Protein AF-A0A917XSA4-F1 (afdb_monomer_lite)

Sequence (84 aa):
MYCDLHIDNHVPFGDALLEHDNVAVPFAPSSTIIRAAIINSVIALAIASLAEKGITPPVFLSGNVDGADEHNEQLMKKHKELFS

pLDDT: mean 92.23, std 8.07, range [52.22, 98.06]

Secondary structure (DSSP, 8-state):
---S------PPTTS--B--TT-SS-B---HHHHHHHHHHHHHHHHHHHHHHTT-----PPPTTSTTHHHHHHHHHHHTGGG--

Radius of gyration: 19.35 Å; chains: 1; bounding box: 42×41×52 Å

Organism: NCBI:txid1004261

Foldseek 3Di:
DDDPDDDDLPQDPPQADDDDPPDPDGHDGDCVVSVVVVVVVVVVVVCVVCVVVVHHDLDQDDPVDPCRVVSNVVSCVVPVVVVD

Structure (mmCIF, N/CA/C/O backbone):
data_AF-A0A917XSA4-F1
#
_entry.id   AF-A0A917XSA4-F1
#
loop_
_atom_site.group_PDB
_atom_site.id
_atom_site.type_symbol
_atom_site.label_atom_id
_atom_site.label_alt_id
_atom_site.label_comp_id
_atom_site.label_asym_id
_atom_site.label_entity_id
_atom_site.label_seq_id
_atom_site.pdbx_PDB_ins_code
_atom_site.Cartn_x
_atom_site.Cartn_y
_atom_site.Cartn_z
_atom_site.occupancy
_atom_site.B_iso_or_equiv
_atom_site.auth_seq_id
_atom_site.auth_comp_id
_atom_site.auth_asym_id
_atom_site.auth_atom_id
_atom_site.pdbx_PDB_model_num
ATOM 1 N N . MET A 1 1 ? 7.428 -22.683 -0.112 1.00 52.22 1 MET A N 1
ATOM 2 C CA . MET A 1 1 ? 6.836 -21.442 0.425 1.00 52.22 1 MET A CA 1
ATOM 3 C C . MET A 1 1 ? 5.335 -21.622 0.332 1.00 52.22 1 MET A C 1
ATOM 5 O O . MET A 1 1 ? 4.863 -21.882 -0.765 1.00 52.22 1 MET A O 1
ATOM 9 N N . TYR A 1 2 ? 4.630 -21.645 1.459 1.00 81.56 2 TYR A N 1
ATOM 10 C CA . TYR A 1 2 ? 3.182 -21.853 1.495 1.00 81.56 2 TYR A CA 1
ATOM 11 C C . TYR A 1 2 ? 2.558 -20.561 2.014 1.00 81.56 2 TYR A C 1
ATOM 13 O O . TYR A 1 2 ? 2.952 -20.094 3.081 1.00 81.56 2 TYR A O 1
ATOM 21 N N . CYS A 1 3 ? 1.664 -19.956 1.239 1.00 90.25 3 CYS A N 1
ATOM 22 C CA . CYS A 1 3 ? 0.775 -18.910 1.725 1.00 90.25 3 CYS A CA 1
ATOM 23 C C . CYS A 1 3 ? -0.659 -19.307 1.383 1.00 90.25 3 CYS A C 1
ATOM 25 O O . CYS A 1 3 ? -0.892 -19.994 0.388 1.00 90.25 3 CYS A O 1
ATOM 27 N N . ASP A 1 4 ? -1.605 -18.879 2.212 1.00 94.81 4 ASP A N 1
ATOM 28 C CA . ASP A 1 4 ? -3.024 -19.167 1.992 1.00 94.81 4 ASP A CA 1
ATOM 29 C C . ASP A 1 4 ? -3.617 -18.301 0.872 1.00 94.81 4 ASP A C 1
ATOM 31 O O . ASP A 1 4 ? -4.558 -18.710 0.195 1.00 94.81 4 ASP A O 1
ATOM 35 N N . LEU A 1 5 ? -3.051 -17.108 0.650 1.00 92.62 5 LEU A N 1
ATOM 36 C CA . LEU A 1 5 ? -3.475 -16.182 -0.395 1.00 92.62 5 LEU A CA 1
ATOM 37 C C . LEU A 1 5 ? -2.278 -15.458 -1.014 1.00 92.62 5 LEU A C 1
ATOM 39 O O . LEU A 1 5 ? -1.506 -14.795 -0.317 1.00 92.62 5 LEU A O 1
ATOM 43 N N . HIS A 1 6 ? -2.148 -15.560 -2.335 1.00 93.69 6 HIS A N 1
ATOM 44 C CA . HIS A 1 6 ? -1.139 -14.855 -3.117 1.00 93.69 6 HIS A CA 1
ATOM 45 C C . HIS A 1 6 ? -1.791 -13.717 -3.903 1.00 93.69 6 HIS A C 1
ATOM 47 O O . HIS A 1 6 ? -2.736 -13.950 -4.657 1.00 93.69 6 HIS A O 1
ATOM 53 N N . ILE A 1 7 ? -1.270 -12.499 -3.748 1.00 94.50 7 ILE A N 1
ATOM 54 C CA . ILE A 1 7 ? -1.682 -11.343 -4.548 1.00 94.50 7 ILE A CA 1
ATOM 55 C C . ILE A 1 7 ? -0.581 -11.066 -5.566 1.00 94.50 7 ILE A C 1
ATOM 57 O O . ILE A 1 7 ? 0.513 -10.627 -5.206 1.00 94.50 7 ILE A O 1
ATOM 61 N N . ASP A 1 8 ? -0.876 -11.338 -6.835 1.00 94.75 8 ASP A N 1
ATOM 62 C CA . ASP A 1 8 ? 0.015 -11.001 -7.938 1.00 94.75 8 ASP A CA 1
ATOM 63 C C . ASP A 1 8 ? -0.053 -9.491 -8.218 1.00 94.75 8 ASP A C 1
ATOM 65 O O . ASP A 1 8 ? -1.130 -8.917 -8.359 1.00 94.75 8 ASP A O 1
ATOM 69 N N . ASN A 1 9 ? 1.107 -8.836 -8.264 1.00 93.69 9 ASN A N 1
ATOM 70 C CA . ASN A 1 9 ? 1.207 -7.415 -8.607 1.00 93.69 9 ASN A CA 1
ATOM 71 C C . ASN A 1 9 ? 1.359 -7.186 -10.120 1.00 93.69 9 ASN A C 1
ATOM 73 O O . ASN A 1 9 ? 1.378 -6.033 -10.544 1.00 93.69 9 ASN A O 1
ATOM 77 N N . HIS A 1 10 ? 1.474 -8.259 -10.911 1.00 95.31 10 HIS A N 1
ATOM 78 C CA . HIS A 1 10 ? 1.589 -8.250 -12.371 1.00 95.31 10 HIS A CA 1
ATOM 79 C C . HIS A 1 10 ? 2.755 -7.425 -12.930 1.00 95.31 10 HIS A C 1
ATOM 81 O O . HIS A 1 10 ? 2.777 -7.090 -14.114 1.00 95.31 10 HIS A O 1
ATOM 87 N N . VAL A 1 11 ? 3.748 -7.110 -12.099 1.00 95.06 11 VAL A N 1
ATOM 88 C CA . VAL A 1 11 ? 4.953 -6.421 -12.549 1.00 95.06 11 VAL A CA 1
ATOM 89 C C . VAL A 1 11 ? 5.794 -7.387 -13.383 1.00 95.06 11 VAL A C 1
ATOM 91 O O . VAL A 1 11 ? 6.006 -8.528 -12.959 1.00 95.06 11 VAL A O 1
ATOM 94 N N . PRO A 1 12 ? 6.290 -6.960 -14.558 1.00 92.88 12 PRO A N 1
ATOM 95 C CA . PRO A 1 12 ? 7.125 -7.807 -15.391 1.00 92.88 12 PRO A CA 1
ATOM 96 C C . PRO A 1 12 ? 8.413 -8.210 -14.669 1.00 92.88 12 PRO A C 1
ATOM 98 O O . PRO A 1 12 ? 8.905 -7.531 -13.762 1.00 92.88 12 PRO A O 1
ATOM 101 N N . PHE A 1 13 ? 8.988 -9.328 -15.107 1.00 90.50 13 PHE A N 1
ATOM 102 C CA . PHE A 1 13 ? 10.274 -9.785 -14.603 1.00 90.50 13 PHE A CA 1
ATOM 103 C C . PHE A 1 13 ? 11.336 -8.684 -14.758 1.00 90.50 13 PHE A C 1
ATOM 105 O O . PHE A 1 13 ? 11.462 -8.084 -15.821 1.00 90.50 13 PHE A O 1
ATOM 112 N N . GLY A 1 14 ? 12.093 -8.425 -13.691 1.00 91.12 14 GLY A N 1
ATOM 113 C CA . GLY A 1 14 ? 13.093 -7.355 -13.644 1.00 91.12 14 GLY A CA 1
ATOM 114 C C . GLY A 1 14 ? 12.602 -6.024 -13.064 1.00 91.12 14 GLY A C 1
ATOM 115 O O . GLY A 1 14 ? 13.448 -5.193 -12.761 1.00 91.12 14 GLY A O 1
ATOM 116 N N . ASP A 1 15 ? 11.288 -5.842 -12.848 1.00 95.00 15 ASP A N 1
ATOM 117 C CA . ASP A 1 15 ? 10.693 -4.609 -12.294 1.00 95.00 15 ASP A CA 1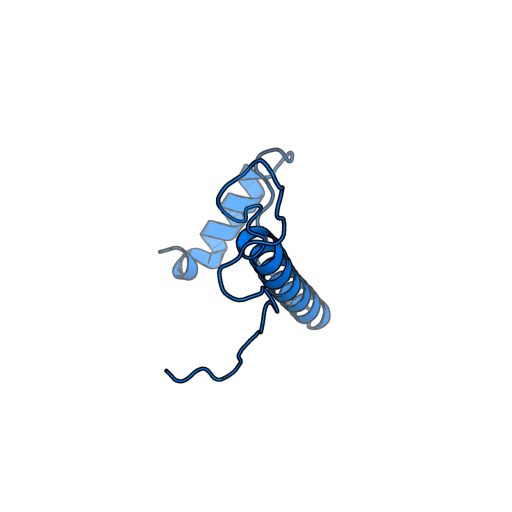
ATOM 118 C C . ASP A 1 15 ? 11.209 -3.339 -12.987 1.00 95.00 15 ASP A C 1
ATOM 120 O O . ASP A 1 15 ? 11.747 -2.428 -12.366 1.00 95.00 15 ASP A O 1
ATOM 124 N N . ALA A 1 16 ? 11.067 -3.299 -14.307 1.00 94.94 16 ALA A N 1
ATOM 125 C CA . ALA A 1 16 ? 11.381 -2.139 -15.122 1.00 94.94 16 ALA A CA 1
ATOM 126 C C . ALA A 1 16 ? 10.322 -2.014 -16.215 1.00 94.94 16 ALA A C 1
ATOM 128 O O . ALA A 1 16 ? 10.009 -2.993 -16.892 1.00 94.94 16 ALA A O 1
ATOM 129 N N . LEU A 1 17 ? 9.729 -0.828 -16.343 1.00 95.06 17 LEU A N 1
ATOM 130 C CA . LEU A 1 17 ? 8.612 -0.593 -17.258 1.00 95.06 17 LEU A CA 1
ATOM 131 C C . LEU A 1 17 ? 9.004 0.176 -18.516 1.00 95.06 17 LEU A C 1
ATOM 133 O O . LEU A 1 17 ? 8.240 0.175 -19.479 1.00 95.06 17 LEU A O 1
ATOM 137 N N . LEU A 1 18 ? 10.144 0.869 -18.497 1.00 96.00 18 LEU A N 1
ATOM 138 C CA . LEU A 1 18 ? 10.551 1.776 -19.563 1.00 96.00 18 LEU A CA 1
ATOM 139 C C . LEU A 1 18 ? 11.939 1.429 -20.095 1.00 96.00 18 LEU A C 1
ATOM 141 O O . LEU A 1 18 ? 12.836 1.042 -19.345 1.00 96.00 18 LEU A O 1
ATOM 145 N N . GLU A 1 19 ? 12.108 1.654 -21.393 1.00 96.69 19 GLU A N 1
ATOM 146 C CA . GLU A 1 19 ? 13.367 1.544 -22.124 1.00 96.69 19 GLU A CA 1
ATOM 147 C C . GLU A 1 19 ? 13.609 2.833 -22.918 1.00 96.69 19 GLU A C 1
ATOM 149 O O . GLU A 1 19 ? 12.678 3.594 -23.198 1.00 96.69 19 GLU A O 1
ATOM 154 N N . HIS A 1 20 ? 14.867 3.104 -23.259 1.00 96.94 20 HIS A N 1
ATOM 155 C CA . HIS A 1 20 ? 15.251 4.265 -24.056 1.00 96.94 20 HIS A CA 1
ATOM 156 C C . HIS A 1 20 ? 16.549 3.968 -24.815 1.00 96.94 20 HIS A C 1
ATOM 158 O O . HIS A 1 20 ? 17.506 3.509 -24.201 1.00 96.94 20 HIS A O 1
ATOM 164 N N . ASP A 1 21 ? 16.628 4.305 -26.106 1.00 97.62 21 ASP A N 1
ATOM 165 C CA . ASP A 1 21 ? 17.749 3.921 -26.991 1.00 97.62 21 ASP A CA 1
ATOM 166 C C . ASP A 1 21 ? 19.136 4.336 -26.468 1.00 97.62 21 ASP A C 1
ATOM 168 O O . ASP A 1 21 ? 20.121 3.619 -26.623 1.00 97.62 21 ASP A O 1
ATOM 172 N N . ASN A 1 22 ? 19.215 5.495 -25.809 1.00 97.81 22 ASN A N 1
ATOM 173 C CA . ASN A 1 22 ? 20.458 6.014 -25.222 1.00 97.81 22 ASN A CA 1
ATOM 174 C C . ASN A 1 22 ? 20.741 5.525 -23.784 1.00 97.81 22 ASN A C 1
ATOM 176 O O . ASN A 1 22 ? 21.675 6.017 -23.152 1.00 97.81 22 ASN A O 1
ATOM 180 N N . VAL A 1 23 ? 19.932 4.618 -23.230 1.00 96.75 23 VAL A N 1
ATOM 181 C CA . VAL A 1 23 ? 20.083 4.086 -21.867 1.00 96.75 23 VAL A CA 1
ATOM 182 C C . VAL A 1 23 ? 20.274 2.576 -21.950 1.00 96.75 23 VAL A C 1
ATOM 184 O O . VAL A 1 23 ? 19.414 1.851 -22.426 1.00 96.75 23 VAL A O 1
ATOM 187 N N . ALA A 1 24 ? 21.412 2.089 -21.455 1.00 96.00 24 ALA A N 1
ATOM 188 C CA . ALA A 1 24 ? 21.809 0.689 -21.621 1.00 96.00 24 ALA A CA 1
ATOM 189 C C . ALA A 1 24 ? 20.970 -0.322 -20.814 1.00 96.00 24 ALA A C 1
ATOM 191 O O . ALA A 1 24 ? 21.104 -1.525 -21.028 1.00 96.00 24 ALA A O 1
ATOM 192 N N . VAL A 1 25 ? 20.159 0.142 -19.859 1.00 95.56 25 VAL A N 1
ATOM 193 C CA . VAL A 1 25 ? 19.365 -0.711 -18.966 1.00 95.56 25 VAL A CA 1
ATOM 194 C C . VAL A 1 25 ? 17.925 -0.196 -18.847 1.00 95.56 25 VAL A C 1
ATOM 196 O O . VAL A 1 25 ? 17.729 1.020 -18.769 1.00 95.56 25 VAL A O 1
ATOM 199 N N . PRO A 1 26 ? 16.920 -1.088 -18.787 1.00 94.75 26 PRO A N 1
ATOM 200 C CA . PRO A 1 26 ? 15.545 -0.716 -18.463 1.00 94.75 26 PRO A CA 1
ATOM 201 C C . PRO A 1 26 ? 15.435 -0.031 -17.091 1.00 94.75 26 PRO A C 1
ATOM 203 O O . PRO A 1 26 ? 16.226 -0.293 -16.182 1.00 94.75 26 PRO A O 1
ATOM 206 N N . PHE A 1 27 ? 14.448 0.849 -16.928 1.00 95.69 27 PHE A N 1
ATOM 207 C CA . PHE A 1 27 ? 14.254 1.646 -15.713 1.00 95.69 27 PHE A CA 1
ATOM 208 C C . PHE A 1 27 ? 12.767 1.832 -15.368 1.00 95.69 27 PHE A C 1
ATOM 210 O O . PHE A 1 27 ? 11.882 1.228 -15.975 1.00 95.69 27 PHE A O 1
ATOM 217 N N . ALA A 1 28 ? 12.501 2.672 -14.362 1.00 96.19 28 ALA A N 1
ATOM 218 C CA . ALA A 1 28 ? 11.178 2.925 -13.789 1.00 96.19 28 ALA A CA 1
ATOM 219 C C . ALA A 1 28 ? 10.539 1.666 -13.161 1.00 96.19 28 ALA A C 1
ATOM 221 O O . ALA A 1 28 ? 9.558 1.140 -13.696 1.00 96.19 28 ALA A O 1
ATOM 222 N N . PRO A 1 29 ? 11.075 1.187 -12.019 1.00 96.69 29 PRO A N 1
ATOM 223 C CA . PRO A 1 29 ? 10.425 0.138 -11.246 1.00 96.69 29 PRO A CA 1
ATOM 224 C C . PRO A 1 29 ? 9.059 0.595 -10.748 1.00 96.69 29 PRO A C 1
ATOM 226 O O . PRO A 1 29 ? 8.877 1.730 -10.304 1.00 96.69 29 PRO A O 1
ATOM 229 N N . SER A 1 30 ? 8.095 -0.313 -10.801 1.00 96.25 30 SER A N 1
ATOM 230 C CA . SER A 1 30 ? 6.698 -0.054 -10.445 1.00 96.25 30 SER A CA 1
ATOM 231 C C . SER A 1 30 ? 6.220 -0.880 -9.262 1.00 96.25 30 SER A C 1
ATOM 233 O O . SER A 1 30 ? 5.213 -0.523 -8.643 1.00 96.25 30 SER A O 1
ATOM 235 N N . SER A 1 31 ? 6.954 -1.936 -8.889 1.00 96.81 31 SER A N 1
ATOM 236 C CA . SER A 1 31 ? 6.526 -2.855 -7.835 1.00 96.81 31 SER A CA 1
ATOM 237 C C . SER A 1 31 ? 6.278 -2.159 -6.506 1.00 96.81 31 SER A C 1
ATOM 239 O O . SER A 1 31 ? 5.300 -2.489 -5.842 1.00 96.81 31 SER A O 1
ATOM 241 N N . THR A 1 32 ? 7.072 -1.154 -6.135 1.00 96.69 32 THR A N 1
ATOM 242 C CA . THR A 1 32 ? 6.858 -0.384 -4.901 1.00 96.69 32 THR A CA 1
ATOM 243 C C . THR A 1 32 ? 5.500 0.310 -4.892 1.00 96.69 32 THR A C 1
ATOM 245 O O . THR A 1 32 ? 4.737 0.158 -3.939 1.00 96.69 32 THR A O 1
ATOM 248 N N . ILE A 1 33 ? 5.174 1.049 -5.954 1.00 96.88 33 ILE A N 1
ATOM 249 C CA . ILE A 1 33 ? 3.944 1.848 -6.021 1.00 96.88 33 ILE A CA 1
ATOM 250 C C . ILE A 1 33 ? 2.729 0.925 -6.130 1.00 96.88 33 ILE A C 1
ATOM 252 O O . ILE A 1 33 ? 1.746 1.113 -5.413 1.00 96.88 33 ILE A O 1
ATOM 256 N N . ILE A 1 34 ? 2.816 -0.113 -6.965 1.00 97.25 34 ILE A N 1
ATOM 257 C CA . ILE A 1 34 ? 1.733 -1.08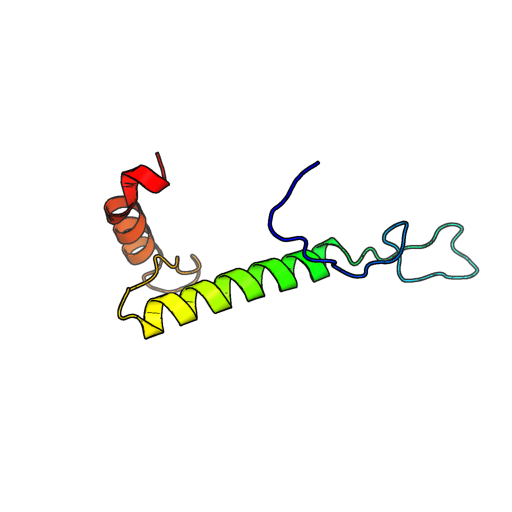5 -7.142 1.00 97.25 34 ILE A CA 1
ATOM 258 C C . ILE A 1 34 ? 1.481 -1.851 -5.840 1.00 97.25 34 ILE A C 1
ATOM 260 O O . ILE A 1 34 ? 0.337 -1.960 -5.402 1.00 97.25 34 ILE A O 1
ATOM 264 N N . ARG A 1 35 ? 2.529 -2.328 -5.158 1.00 97.00 35 ARG A N 1
ATOM 265 C CA . ARG A 1 35 ? 2.379 -3.022 -3.868 1.00 97.00 35 ARG A CA 1
ATOM 266 C C . ARG A 1 35 ? 1.832 -2.100 -2.783 1.00 97.00 35 ARG A C 1
ATOM 268 O O . ARG A 1 35 ? 0.985 -2.541 -2.013 1.00 97.00 35 ARG A O 1
ATOM 275 N N . ALA A 1 36 ? 2.258 -0.837 -2.733 1.00 97.81 36 ALA A N 1
ATOM 276 C CA . ALA A 1 36 ? 1.704 0.140 -1.797 1.00 97.81 36 ALA A CA 1
ATOM 277 C C . ALA A 1 36 ? 0.201 0.358 -2.037 1.00 97.81 36 ALA A C 1
ATOM 279 O O . ALA A 1 36 ? -0.583 0.343 -1.089 1.00 97.81 36 ALA A O 1
ATOM 280 N N . ALA A 1 37 ? -0.218 0.484 -3.300 1.00 97.88 37 ALA A N 1
ATOM 281 C CA . ALA A 1 37 ? -1.629 0.599 -3.659 1.00 97.88 37 ALA A CA 1
ATOM 282 C C . ALA A 1 37 ? -2.431 -0.654 -3.270 1.00 97.88 37 ALA A C 1
ATOM 284 O O . ALA A 1 37 ? -3.514 -0.532 -2.694 1.00 97.88 37 ALA A O 1
ATOM 285 N N . ILE A 1 38 ? -1.889 -1.851 -3.521 1.00 97.88 38 ILE A N 1
ATOM 286 C CA . ILE A 1 38 ? -2.504 -3.127 -3.122 1.00 97.88 38 ILE A CA 1
ATOM 287 C C . ILE A 1 38 ? -2.694 -3.182 -1.603 1.00 97.88 38 ILE A C 1
ATOM 289 O O . ILE A 1 38 ? -3.804 -3.426 -1.136 1.00 97.88 38 ILE A O 1
ATOM 293 N N . ILE A 1 39 ? -1.640 -2.919 -0.826 1.00 97.69 39 ILE A N 1
ATOM 294 C CA . ILE A 1 39 ? -1.688 -2.982 0.642 1.00 97.69 39 ILE A CA 1
ATOM 295 C C . ILE A 1 39 ? -2.694 -1.967 1.191 1.00 97.69 39 ILE A C 1
ATOM 297 O O . ILE A 1 39 ? -3.536 -2.327 2.013 1.00 97.69 39 ILE A O 1
ATOM 301 N N . ASN A 1 40 ? -2.673 -0.731 0.689 1.00 97.19 40 ASN A N 1
ATOM 302 C CA . ASN A 1 40 ? -3.638 0.290 1.094 1.00 97.19 40 ASN A CA 1
ATOM 303 C C . ASN A 1 40 ? -5.079 -0.119 0.760 1.00 97.19 40 ASN A C 1
ATOM 305 O O . ASN A 1 40 ? -5.977 0.112 1.566 1.00 97.19 40 ASN A O 1
ATOM 309 N N . SER A 1 41 ? -5.303 -0.778 -0.380 1.00 97.81 41 SER A N 1
ATOM 310 C CA . SER A 1 41 ? -6.629 -1.275 -0.772 1.00 97.81 41 SER A CA 1
ATOM 311 C C . SER A 1 41 ? -7.124 -2.391 0.153 1.00 97.81 41 SER A C 1
ATOM 313 O O . SER A 1 41 ? -8.280 -2.376 0.572 1.00 97.81 41 SER A O 1
ATOM 315 N N . VAL A 1 42 ? -6.250 -3.333 0.522 1.00 97.62 42 VAL A N 1
ATOM 316 C CA . VAL A 1 42 ? -6.574 -4.411 1.474 1.00 97.62 42 VAL A CA 1
ATOM 317 C C . VAL A 1 42 ? -6.921 -3.837 2.849 1.00 97.62 42 VAL A C 1
ATOM 319 O O . VAL A 1 42 ? -7.931 -4.221 3.438 1.00 97.62 42 VAL A O 1
ATOM 322 N N . ILE A 1 43 ? -6.124 -2.887 3.346 1.00 96.88 43 ILE A N 1
ATOM 323 C CA . ILE A 1 43 ? -6.374 -2.217 4.629 1.00 96.88 43 ILE A CA 1
ATOM 324 C C . ILE A 1 43 ? -7.700 -1.448 4.586 1.00 96.88 43 ILE A C 1
ATOM 326 O O . ILE A 1 43 ? -8.500 -1.565 5.513 1.00 96.88 43 ILE A O 1
ATOM 330 N N . ALA A 1 44 ? -7.972 -0.713 3.505 1.00 97.44 44 ALA A N 1
ATOM 331 C CA . ALA A 1 44 ? -9.224 0.022 3.337 1.00 97.44 44 ALA A CA 1
ATOM 332 C C . ALA A 1 44 ? -10.445 -0.911 3.357 1.00 97.44 44 ALA A C 1
ATOM 334 O O . ALA A 1 44 ? -11.415 -0.640 4.068 1.00 97.44 44 ALA A O 1
ATOM 335 N N . LEU A 1 45 ? -10.377 -2.041 2.645 1.00 97.62 45 LEU A N 1
ATOM 336 C CA . LEU A 1 45 ? -11.437 -3.050 2.654 1.00 97.62 45 LEU A CA 1
ATOM 337 C C . LEU A 1 45 ? -11.645 -3.646 4.053 1.00 97.62 45 LEU A C 1
ATOM 339 O O . LEU A 1 45 ? -12.787 -3.823 4.481 1.00 97.62 45 LEU A O 1
ATOM 343 N N . ALA A 1 46 ? -10.564 -3.929 4.782 1.00 97.06 46 ALA A N 1
ATOM 344 C CA . ALA A 1 46 ? -10.642 -4.442 6.147 1.00 97.06 46 ALA A CA 1
ATOM 345 C C . ALA A 1 46 ? -11.305 -3.435 7.101 1.00 97.06 46 ALA A C 1
ATOM 347 O O . ALA A 1 46 ? -12.198 -3.808 7.861 1.00 97.06 46 ALA A O 1
ATOM 348 N N . ILE A 1 47 ? -10.920 -2.158 7.025 1.00 96.88 47 ILE A N 1
ATOM 349 C CA . ILE A 1 47 ? -11.512 -1.061 7.807 1.00 96.88 47 ILE A CA 1
ATOM 350 C C . ILE A 1 47 ? -13.013 -0.948 7.525 1.00 96.88 47 ILE A C 1
ATOM 352 O O . ILE A 1 47 ? -13.806 -0.943 8.467 1.00 96.88 47 ILE A O 1
ATOM 356 N N . ALA A 1 48 ? -13.410 -0.908 6.249 1.00 97.69 48 ALA A N 1
ATOM 357 C CA . ALA A 1 48 ? -14.817 -0.835 5.854 1.00 97.69 48 ALA A CA 1
ATOM 358 C C . ALA A 1 48 ? -15.612 -2.045 6.370 1.00 97.69 48 ALA A C 1
ATOM 360 O O . ALA A 1 48 ? -16.649 -1.881 7.008 1.00 97.69 48 ALA A O 1
ATOM 361 N N . SER A 1 49 ? -15.065 -3.252 6.203 1.00 98.06 49 SER A N 1
ATOM 362 C CA . SER A 1 49 ? -15.694 -4.497 6.662 1.00 98.06 49 SER A CA 1
ATOM 363 C C . SER A 1 49 ? -15.875 -4.555 8.184 1.00 98.06 49 SER A C 1
ATOM 365 O O . SER A 1 49 ? -16.821 -5.170 8.675 1.00 98.06 49 SER A O 1
ATOM 367 N N . LEU A 1 50 ? -14.957 -3.964 8.958 1.00 96.88 50 LEU A N 1
ATOM 368 C CA . LEU A 1 50 ? -15.093 -3.844 10.414 1.00 96.88 50 LEU A CA 1
ATOM 369 C C . LEU A 1 50 ? -16.180 -2.830 10.782 1.00 96.88 50 LEU A C 1
ATOM 371 O O . LEU A 1 50 ? -17.026 -3.128 11.627 1.00 96.88 50 LEU A O 1
ATOM 375 N N . ALA A 1 51 ? -16.197 -1.677 10.110 1.00 96.50 51 ALA A N 1
ATOM 376 C CA . ALA A 1 51 ? -17.193 -0.635 10.336 1.00 96.50 51 ALA A CA 1
ATOM 377 C C . ALA A 1 51 ? -18.621 -1.124 10.034 1.00 96.50 51 ALA A C 1
ATOM 379 O O . ALA A 1 51 ? -19.525 -0.897 10.837 1.00 96.50 51 ALA A O 1
ATOM 380 N N . GLU A 1 52 ? -18.819 -1.873 8.946 1.00 98.00 52 GLU A N 1
ATOM 381 C CA . GLU A 1 52 ? -20.104 -2.503 8.594 1.00 98.00 52 GLU A CA 1
ATOM 382 C C . GLU A 1 52 ? -20.603 -3.488 9.662 1.00 98.00 52 GLU A C 1
ATOM 384 O O . GLU A 1 52 ? -21.805 -3.683 9.827 1.00 98.00 52 GLU A O 1
ATOM 389 N N . LYS A 1 53 ? -19.687 -4.079 10.436 1.00 97.94 53 LYS A N 1
ATOM 390 C CA . LYS A 1 53 ? -19.998 -4.969 11.565 1.00 97.94 53 LYS A CA 1
ATOM 391 C C . LYS A 1 53 ? -20.201 -4.218 12.886 1.00 97.94 53 LYS A C 1
ATOM 393 O O . LYS A 1 53 ? -20.324 -4.855 13.929 1.00 97.94 53 LYS A O 1
ATOM 398 N N . GLY A 1 54 ? -20.205 -2.883 12.869 1.00 97.00 54 GLY A N 1
ATOM 399 C CA . GLY A 1 54 ? -20.306 -2.046 14.067 1.00 97.00 54 GLY A CA 1
ATOM 400 C C . GLY A 1 54 ? -19.039 -2.032 14.929 1.00 97.00 54 GLY A C 1
ATOM 401 O O . GLY A 1 54 ? -19.085 -1.584 16.074 1.00 97.00 54 GLY A O 1
ATOM 402 N N . ILE A 1 55 ? -17.908 -2.519 14.409 1.00 95.00 55 ILE A N 1
ATOM 403 C CA . ILE A 1 55 ? -16.617 -2.495 15.102 1.00 95.00 55 ILE A CA 1
ATOM 404 C C . ILE A 1 55 ? -15.872 -1.230 14.683 1.00 95.00 55 ILE A C 1
ATOM 406 O O . ILE A 1 55 ? -15.634 -1.014 13.499 1.00 95.00 55 ILE A O 1
ATOM 410 N N . THR A 1 56 ? -15.456 -0.407 15.646 1.00 91.31 56 THR A N 1
ATOM 411 C CA . THR A 1 56 ? -14.602 0.758 15.374 1.00 91.31 56 THR A CA 1
ATOM 412 C C . THR A 1 56 ? -13.157 0.306 15.124 1.00 91.31 56 THR A C 1
ATOM 414 O O . THR A 1 56 ? -12.518 -0.178 16.065 1.00 91.31 56 THR A O 1
ATOM 417 N N . PRO A 1 57 ? -12.617 0.450 13.899 1.00 90.94 57 PRO A N 1
ATOM 418 C CA . PRO A 1 57 ? -11.258 0.027 13.593 1.00 90.94 57 PRO A CA 1
ATOM 419 C C . PRO A 1 57 ? -10.223 1.002 14.182 1.00 90.94 57 PRO A C 1
ATOM 421 O O . PRO A 1 57 ? -10.465 2.212 14.214 1.00 90.94 57 PRO A O 1
ATOM 424 N N . PRO A 1 58 ? -9.055 0.508 14.628 1.00 89.62 58 PRO A N 1
ATOM 425 C CA . PRO A 1 58 ? -8.001 1.351 15.173 1.00 89.62 58 PRO A CA 1
ATOM 426 C C . PRO A 1 58 ? -7.204 2.025 14.048 1.00 89.62 58 PRO A C 1
ATOM 428 O O . PRO A 1 58 ? -6.205 1.491 13.573 1.00 89.62 58 PRO A O 1
ATOM 431 N N . VAL A 1 59 ? -7.652 3.203 13.613 1.00 92.69 59 VAL A N 1
ATOM 432 C CA . VAL A 1 59 ? -7.011 3.977 12.539 1.00 92.69 59 VAL A CA 1
ATOM 433 C C . VAL A 1 59 ? -6.325 5.208 13.122 1.00 92.69 59 VAL A C 1
ATOM 435 O O . VAL A 1 59 ? -6.965 6.009 13.805 1.00 92.69 59 VAL A O 1
ATOM 438 N N . PHE A 1 60 ? -5.029 5.361 12.845 1.00 91.81 60 PHE A N 1
ATOM 439 C CA . PHE A 1 60 ? -4.270 6.550 13.224 1.00 91.81 60 PHE A CA 1
ATOM 440 C C . PHE A 1 60 ? -4.628 7.746 12.339 1.00 91.81 60 PHE A C 1
ATOM 442 O O . PHE A 1 60 ? -4.842 7.608 11.133 1.00 91.81 60 PHE A O 1
ATOM 449 N N . LEU A 1 61 ? -4.631 8.930 12.941 1.00 91.81 61 LEU A N 1
ATOM 450 C CA . LEU A 1 61 ? -4.644 10.191 12.217 1.00 91.81 61 LEU A CA 1
ATOM 451 C C . LEU A 1 61 ? -3.215 10.570 11.828 1.00 91.81 61 LEU A C 1
ATOM 453 O O . LEU A 1 61 ? -2.264 10.350 12.581 1.00 91.81 61 LEU A O 1
ATOM 457 N N . SER A 1 62 ? -3.063 11.152 10.641 1.00 90.38 62 SER A N 1
ATOM 458 C CA . SER A 1 62 ? -1.790 11.738 10.221 1.00 90.38 62 SER A CA 1
ATOM 459 C C . SER A 1 62 ? -1.421 12.895 11.152 1.00 90.38 62 SER A C 1
ATOM 461 O O . SER A 1 62 ? -2.280 13.700 11.494 1.00 90.38 62 SER A O 1
ATOM 463 N N . GLY A 1 63 ? -0.145 13.008 11.530 1.00 86.12 63 GLY A N 1
ATOM 464 C CA . GLY A 1 63 ? 0.326 13.995 12.515 1.00 86.12 63 GLY A CA 1
ATOM 465 C C . GLY A 1 63 ? 0.169 15.465 12.103 1.00 86.12 63 GLY A C 1
ATOM 466 O O . GLY A 1 63 ? 0.384 16.354 12.913 1.00 86.12 63 GLY A O 1
ATOM 467 N N . ASN A 1 64 ? -0.203 15.738 10.852 1.00 89.94 64 ASN A N 1
ATOM 468 C CA . ASN A 1 64 ? -0.538 17.081 10.375 1.00 89.94 64 ASN A CA 1
ATOM 469 C C . ASN A 1 64 ? -2.026 17.446 10.541 1.00 89.94 64 ASN A C 1
ATOM 471 O O . ASN A 1 64 ? -2.434 18.509 10.079 1.00 89.94 64 ASN A O 1
ATOM 475 N N . VAL A 1 65 ? -2.837 16.563 11.125 1.00 90.81 65 VAL A N 1
ATOM 476 C CA . VAL A 1 65 ? -4.255 16.800 11.408 1.00 90.81 65 VAL A CA 1
ATOM 477 C C . VAL A 1 65 ? -4.395 17.311 12.839 1.00 90.81 65 VAL A C 1
ATOM 479 O O . VAL A 1 65 ? -3.830 16.735 13.767 1.00 90.81 65 VAL A O 1
ATOM 482 N N . ASP A 1 66 ? -5.181 18.369 13.028 1.00 92.88 66 ASP A N 1
ATOM 483 C CA . ASP A 1 66 ? -5.488 18.883 14.363 1.00 92.88 66 ASP A CA 1
ATOM 484 C C . ASP A 1 66 ? -6.126 17.787 15.235 1.00 92.88 66 ASP A C 1
ATOM 486 O O . ASP A 1 66 ? -7.071 17.111 14.825 1.00 92.88 66 ASP A O 1
ATOM 490 N N . GLY A 1 67 ? -5.590 17.595 16.444 1.00 91.00 67 GLY A N 1
ATOM 491 C CA . GLY A 1 67 ? -6.029 16.544 17.371 1.00 91.00 67 GLY A CA 1
ATOM 492 C C . GLY A 1 67 ? -5.466 15.144 17.087 1.00 91.00 67 GLY A C 1
ATOM 493 O O . GLY A 1 67 ? -5.850 14.1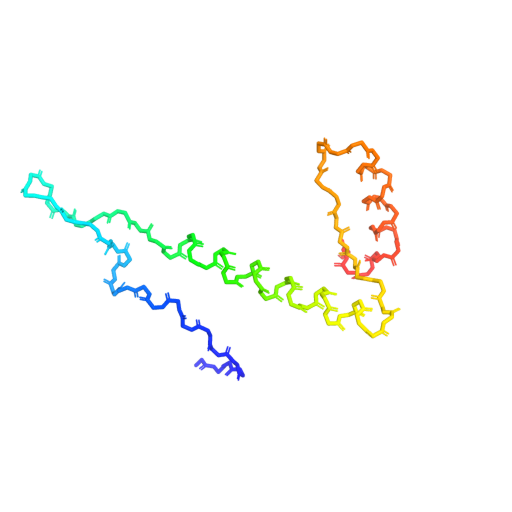92 17.770 1.00 91.00 67 GLY A O 1
ATOM 494 N N . ALA A 1 68 ? -4.548 14.990 16.122 1.00 91.88 68 ALA A N 1
ATOM 495 C CA . ALA A 1 68 ? -3.938 13.696 15.810 1.00 91.88 68 ALA A CA 1
ATOM 496 C C . ALA A 1 68 ? -3.197 13.084 17.005 1.00 91.88 68 ALA A C 1
ATOM 498 O O . ALA A 1 68 ? -3.359 11.893 17.259 1.00 91.88 68 ALA A O 1
ATOM 499 N N . ASP A 1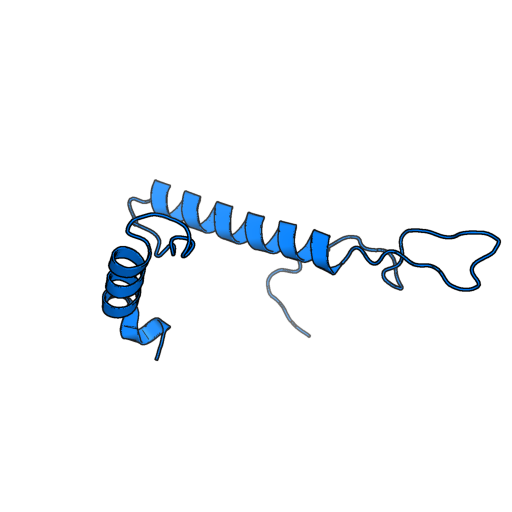 69 ? -2.441 13.883 17.759 1.00 91.69 69 ASP A N 1
ATOM 500 C CA . ASP A 1 69 ? -1.661 13.394 18.902 1.00 91.69 69 ASP A CA 1
ATOM 501 C C . ASP A 1 69 ? -2.562 12.780 19.982 1.00 91.69 69 ASP A C 1
ATOM 503 O O . ASP A 1 69 ? -2.354 11.638 20.392 1.00 91.69 69 ASP A O 1
ATOM 507 N N . GLU A 1 70 ? -3.623 13.487 20.383 1.00 93.56 70 GLU A N 1
ATOM 508 C CA . GLU A 1 70 ? -4.564 13.018 21.407 1.00 93.56 70 GLU A CA 1
ATOM 509 C C . GLU A 1 70 ? -5.295 11.740 20.972 1.00 93.56 70 GLU A C 1
ATOM 511 O O . GLU A 1 70 ? -5.389 10.780 21.743 1.00 93.56 70 GLU A O 1
ATOM 516 N N . HIS A 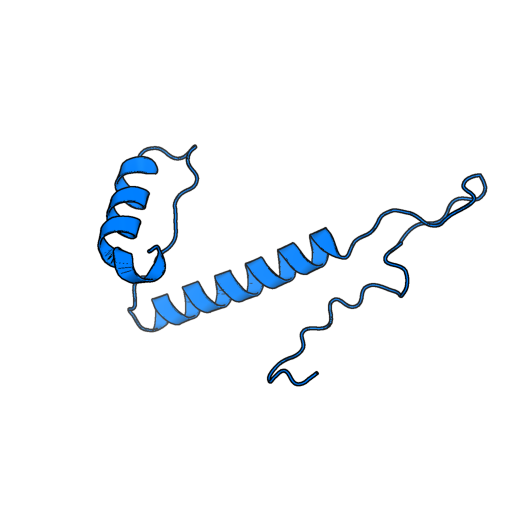1 71 ? -5.785 11.699 19.728 1.00 91.94 71 HIS A N 1
ATOM 517 C CA . HIS A 1 71 ? -6.451 10.523 19.159 1.00 91.94 71 HIS A CA 1
ATOM 518 C C . HIS A 1 71 ? -5.504 9.319 19.082 1.00 91.94 71 HIS A C 1
ATOM 520 O O . HIS A 1 71 ? -5.845 8.221 19.530 1.00 91.94 71 HIS A O 1
ATOM 526 N N . ASN A 1 72 ? -4.297 9.525 18.551 1.00 92.44 72 ASN A N 1
ATOM 527 C CA . ASN A 1 72 ? -3.303 8.472 18.365 1.00 92.44 72 ASN A CA 1
ATOM 528 C C . ASN A 1 72 ? -2.814 7.924 19.713 1.00 92.44 72 ASN A C 1
ATOM 530 O O . ASN A 1 72 ? -2.700 6.707 19.873 1.00 92.44 72 ASN A O 1
ATOM 534 N N . GLU A 1 73 ? -2.602 8.784 20.712 1.00 91.69 73 GLU A N 1
ATOM 535 C CA . GLU A 1 73 ? -2.263 8.359 22.072 1.00 91.69 73 GLU A CA 1
ATOM 536 C C . GLU A 1 73 ? -3.368 7.521 22.717 1.00 91.69 73 GLU A C 1
ATOM 538 O O . GLU A 1 73 ? -3.085 6.498 23.351 1.00 91.69 73 GLU A O 1
ATOM 543 N N . GLN A 1 74 ? -4.629 7.946 22.595 1.00 90.62 74 GLN A N 1
ATOM 544 C CA . GLN A 1 74 ? -5.764 7.180 23.112 1.00 90.62 74 GLN A CA 1
ATOM 545 C C . GLN A 1 74 ? -5.837 5.806 22.448 1.00 90.62 74 GLN A C 1
ATOM 547 O O . GLN A 1 74 ? -6.064 4.800 23.128 1.00 90.62 74 GLN A O 1
ATOM 552 N N . LEU A 1 75 ? -5.580 5.747 21.140 1.00 90.94 75 LEU A N 1
ATOM 553 C CA . LEU A 1 75 ? -5.555 4.502 20.388 1.00 90.94 75 LEU A CA 1
ATOM 554 C C . LEU A 1 75 ? -4.435 3.568 20.863 1.00 90.94 75 LEU A C 1
ATOM 556 O O . LEU A 1 75 ? -4.699 2.398 21.142 1.00 90.94 75 LEU A O 1
ATOM 560 N N . MET A 1 76 ? -3.217 4.084 21.047 1.00 88.38 76 MET A N 1
ATOM 561 C CA . MET A 1 76 ? -2.091 3.311 21.585 1.00 88.38 76 MET A CA 1
ATOM 562 C C . MET A 1 76 ? -2.375 2.785 22.995 1.00 88.38 76 MET A C 1
ATOM 564 O O . MET A 1 76 ? -2.108 1.620 23.282 1.00 88.38 76 MET A O 1
ATOM 568 N N . LYS A 1 77 ? -2.958 3.614 23.874 1.00 89.06 77 LYS A N 1
ATOM 569 C CA . LYS A 1 77 ? -3.333 3.212 25.243 1.00 89.06 77 LYS A CA 1
ATOM 570 C C . LYS A 1 77 ? -4.380 2.097 25.231 1.00 89.06 77 LYS A C 1
ATOM 572 O O . LYS A 1 77 ? -4.246 1.130 25.978 1.00 89.06 77 LYS A O 1
ATOM 577 N N . LYS A 1 78 ? -5.399 2.212 24.373 1.00 86.00 78 LYS A N 1
ATOM 578 C CA . LYS A 1 78 ? -6.485 1.226 24.237 1.00 86.00 78 LYS A CA 1
ATOM 579 C C . LYS A 1 78 ? -6.005 -0.111 23.669 1.00 86.00 78 LYS A C 1
ATOM 581 O O . LYS A 1 78 ? -6.553 -1.151 24.020 1.00 86.00 78 LYS A O 1
ATOM 586 N N . HIS A 1 79 ? -4.983 -0.086 22.819 1.00 83.62 79 HIS A N 1
ATOM 587 C CA . HIS A 1 79 ? -4.469 -1.250 22.098 1.00 83.62 79 HIS A CA 1
ATOM 588 C C . HIS A 1 79 ? -3.037 -1.612 22.509 1.00 83.62 79 HIS A C 1
ATOM 590 O O . HIS A 1 79 ? -2.260 -2.097 21.695 1.00 83.62 79 HIS A O 1
ATOM 596 N N . LYS A 1 80 ? -2.685 -1.392 23.780 1.00 78.19 80 LYS A N 1
ATOM 597 C CA . LYS A 1 80 ? -1.313 -1.515 24.288 1.00 78.19 80 LYS A CA 1
ATOM 598 C C . LYS A 1 80 ? -0.642 -2.854 23.957 1.00 78.19 80 LYS A C 1
ATOM 600 O O . LYS A 1 80 ? 0.525 -2.845 23.602 1.00 78.19 80 LYS A O 1
ATOM 605 N N . GLU A 1 81 ? -1.381 -3.962 24.006 1.00 78.38 81 GLU A N 1
ATOM 606 C CA . GLU A 1 81 ? -0.865 -5.304 23.679 1.00 78.38 81 GLU A CA 1
ATOM 607 C C . GLU A 1 81 ? -0.532 -5.502 22.189 1.00 78.38 81 GLU A C 1
ATOM 609 O O . GLU A 1 81 ? 0.259 -6.373 21.853 1.00 78.38 81 GLU A O 1
ATOM 614 N N . LEU A 1 82 ? -1.109 -4.699 21.284 1.00 73.44 82 LEU A N 1
ATOM 615 C CA . LEU A 1 82 ? -0.761 -4.716 19.856 1.00 73.44 82 LEU A CA 1
ATOM 616 C C . LEU A 1 82 ? 0.514 -3.914 19.554 1.00 73.44 82 LEU A C 1
ATOM 618 O O . LEU A 1 82 ? 1.062 -4.033 18.460 1.00 73.44 82 LEU A O 1
ATOM 622 N N . PHE A 1 83 ? 0.961 -3.080 20.496 1.00 64.75 83 PHE A N 1
ATOM 623 C CA . PHE A 1 83 ? 2.044 -2.112 20.308 1.00 64.75 83 PHE A CA 1
ATOM 624 C C . PHE A 1 83 ? 3.188 -2.266 21.330 1.00 64.75 83 PHE A C 1
ATOM 626 O O . PHE A 1 83 ? 4.055 -1.393 21.402 1.00 64.75 83 PHE A O 1
ATOM 633 N N . SER A 1 84 ? 3.182 -3.343 22.122 1.00 58.91 84 SER A N 1
ATOM 634 C CA . SER A 1 84 ? 4.219 -3.725 23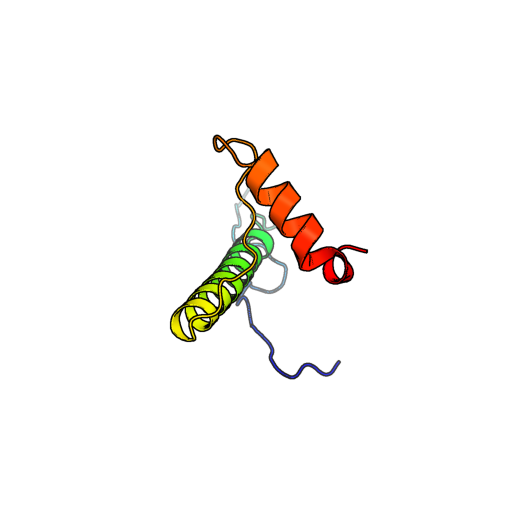.095 1.00 58.91 84 SER A CA 1
ATOM 635 C C . SER A 1 84 ? 4.950 -4.979 22.650 1.00 58.91 84 SER A C 1
ATOM 637 O O . SER A 1 84 ? 6.192 -5.001 22.769 1.00 58.91 84 SER A O 1
#